Protein AF-A0A816E6W6-F1 (afdb_monomer)

Structure (mmCIF, N/CA/C/O backbone):
data_AF-A0A816E6W6-F1
#
_entry.id   AF-A0A816E6W6-F1
#
loop_
_atom_site.group_PDB
_atom_site.id
_atom_site.type_symbol
_atom_site.label_atom_id
_atom_site.label_alt_id
_atom_site.label_comp_id
_atom_site.label_asym_id
_atom_site.label_entity_id
_atom_site.label_seq_id
_atom_site.pdbx_PDB_ins_code
_atom_site.Cartn_x
_atom_site.Cartn_y
_atom_site.Cartn_z
_atom_site.occupancy
_atom_site.B_iso_or_equiv
_atom_site.auth_seq_id
_atom_site.auth_comp_id
_atom_site.auth_asym_id
_atom_site.auth_atom_id
_atom_site.pdbx_PDB_model_num
ATOM 1 N N . ARG A 1 1 ? -22.859 -12.179 -9.367 1.00 68.12 1 ARG A N 1
ATOM 2 C CA . ARG A 1 1 ? -22.251 -11.087 -8.573 1.00 68.12 1 ARG A CA 1
ATOM 3 C C . ARG A 1 1 ? -20.761 -11.083 -8.833 1.00 68.12 1 ARG A C 1
ATOM 5 O O . ARG A 1 1 ? -20.141 -12.142 -8.750 1.00 68.12 1 ARG A O 1
ATOM 12 N N . THR A 1 2 ? -20.225 -9.933 -9.204 1.00 93.38 2 THR A N 1
ATOM 13 C CA . THR A 1 2 ? -18.796 -9.724 -9.432 1.00 93.38 2 THR A CA 1
ATOM 14 C C . THR A 1 2 ? -18.042 -9.701 -8.100 1.00 93.38 2 THR A C 1
ATOM 16 O O . THR A 1 2 ? -18.646 -9.662 -7.025 1.00 93.38 2 THR A O 1
ATOM 19 N N . LEU A 1 3 ? -16.709 -9.738 -8.153 1.00 87.50 3 LEU A N 1
ATOM 20 C CA . LEU A 1 3 ? -15.887 -9.500 -6.966 1.00 87.50 3 LEU A CA 1
ATOM 21 C C . LEU A 1 3 ? -16.123 -8.088 -6.402 1.00 87.50 3 LEU A C 1
ATOM 23 O O . LEU A 1 3 ? -16.160 -7.925 -5.187 1.00 87.50 3 LEU A O 1
ATOM 27 N N . ALA A 1 4 ? -16.350 -7.102 -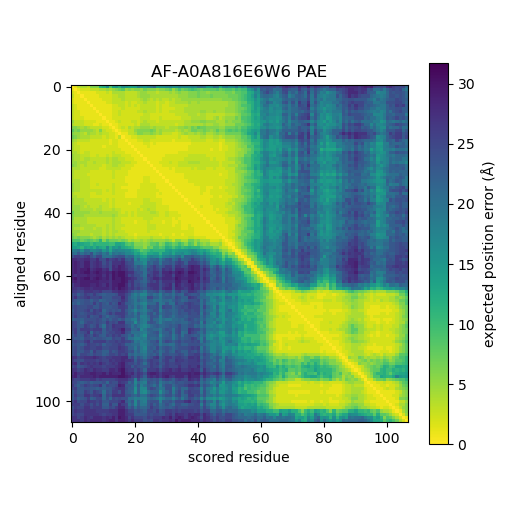7.274 1.00 86.69 4 ALA A N 1
ATOM 28 C CA . ALA A 1 4 ? -16.651 -5.731 -6.876 1.00 86.69 4 ALA A CA 1
ATOM 29 C C . ALA A 1 4 ? -17.963 -5.644 -6.079 1.00 86.69 4 ALA A C 1
ATOM 31 O O . ALA A 1 4 ? -17.967 -5.064 -4.998 1.00 86.69 4 ALA A O 1
ATOM 32 N N . ASP A 1 5 ? -19.036 -6.306 -6.533 1.00 91.62 5 ASP A N 1
ATOM 33 C CA . ASP A 1 5 ? -20.323 -6.322 -5.814 1.00 91.62 5 ASP A CA 1
ATOM 34 C C . ASP A 1 5 ? -20.160 -6.879 -4.392 1.00 91.62 5 ASP A C 1
ATOM 36 O O . ASP A 1 5 ? -20.729 -6.355 -3.438 1.00 91.62 5 ASP A O 1
ATOM 40 N N . LYS A 1 6 ? -19.349 -7.936 -4.246 1.00 93.81 6 LYS A N 1
ATOM 41 C CA . LYS A 1 6 ? -19.081 -8.572 -2.949 1.00 93.81 6 LYS A CA 1
ATOM 42 C C . LYS A 1 6 ? -18.278 -7.669 -2.016 1.00 93.81 6 LYS A C 1
ATOM 44 O O . LYS A 1 6 ? -18.496 -7.711 -0.812 1.00 93.81 6 LYS A O 1
ATOM 49 N N . LEU A 1 7 ? -17.335 -6.892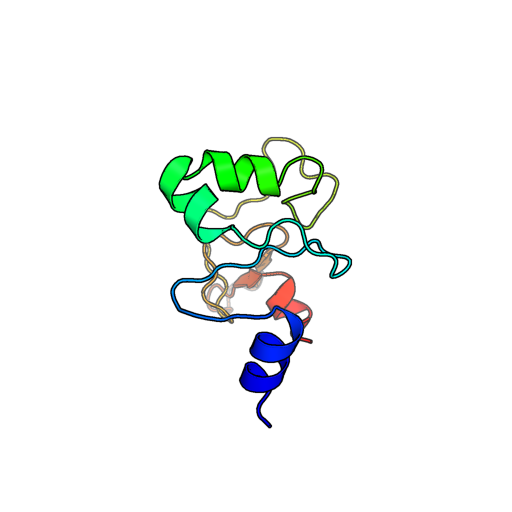 -2.548 1.00 91.38 7 LEU A N 1
ATOM 50 C CA . LEU A 1 7 ? -16.545 -5.953 -1.750 1.00 91.38 7 LEU A CA 1
ATOM 51 C C . LEU A 1 7 ? -17.387 -4.749 -1.321 1.00 91.38 7 LEU A C 1
ATOM 53 O O . LEU A 1 7 ? -17.299 -4.354 -0.163 1.00 91.38 7 LEU A O 1
ATOM 57 N N . ASN A 1 8 ? -18.246 -4.231 -2.202 1.00 92.50 8 ASN A N 1
ATOM 58 C CA . ASN A 1 8 ? -19.171 -3.149 -1.860 1.00 92.50 8 ASN A CA 1
ATOM 59 C C . ASN A 1 8 ? -20.119 -3.556 -0.727 1.00 92.50 8 ASN A C 1
ATOM 61 O O . ASN A 1 8 ? -20.285 -2.799 0.219 1.00 92.50 8 ASN A O 1
ATOM 65 N N . GLU A 1 9 ? -20.689 -4.763 -0.799 1.00 93.00 9 GLU A N 1
ATOM 66 C CA . GLU A 1 9 ? -21.554 -5.313 0.254 1.00 93.00 9 GLU A CA 1
ATOM 67 C C . GLU A 1 9 ? -20.775 -5.560 1.556 1.00 93.00 9 GLU A C 1
ATOM 69 O O . GLU A 1 9 ? -21.240 -5.208 2.634 1.00 93.00 9 GLU A O 1
ATOM 74 N N . LYS A 1 10 ? -19.563 -6.128 1.466 1.00 92.88 10 LYS A N 1
ATOM 75 C CA . LYS A 1 10 ? -18.739 -6.451 2.641 1.00 92.88 10 LYS A CA 1
ATOM 76 C C . LYS A 1 10 ? -18.305 -5.217 3.436 1.00 92.88 10 LYS A C 1
ATOM 78 O O . LYS A 1 10 ? -18.186 -5.316 4.653 1.00 92.88 10 LYS A O 1
ATOM 83 N N . TYR A 1 11 ? -18.012 -4.116 2.752 1.00 93.06 11 TYR A N 1
ATOM 84 C CA . TYR A 1 11 ? -17.504 -2.884 3.362 1.00 93.06 11 TYR A CA 1
ATOM 85 C C . TYR A 1 11 ? -18.537 -1.746 3.363 1.00 93.06 11 TYR A C 1
ATOM 87 O O . TYR A 1 11 ? -18.150 -0.597 3.530 1.00 93.06 11 TYR A O 1
ATOM 95 N N . ASP A 1 12 ? -19.819 -2.063 3.134 1.00 91.44 12 ASP A N 1
ATOM 96 C CA . ASP A 1 12 ? -20.950 -1.117 3.108 1.00 91.44 12 ASP A CA 1
ATOM 97 C C . ASP A 1 12 ? -20.650 0.190 2.343 1.00 91.44 12 ASP A C 1
ATOM 99 O O . ASP A 1 12 ? -20.864 1.307 2.815 1.00 91.44 12 ASP A O 1
ATOM 103 N N . ILE A 1 13 ? -20.094 0.059 1.134 1.00 92.25 13 ILE A N 1
ATOM 104 C CA . ILE A 1 13 ? -19.697 1.215 0.322 1.00 92.25 13 ILE A CA 1
ATOM 105 C C . ILE A 1 13 ? -20.946 1.866 -0.278 1.00 92.25 13 ILE A C 1
ATOM 107 O O . ILE A 1 13 ? -21.487 1.395 -1.280 1.00 92.25 13 ILE A O 1
ATOM 111 N N . GLN A 1 14 ? -21.388 2.975 0.319 1.00 86.44 14 GLN A N 1
ATOM 112 C CA . GLN A 1 14 ? -22.620 3.671 -0.082 1.00 86.44 14 GLN A CA 1
ATOM 113 C C . GLN A 1 14 ? -22.423 4.756 -1.152 1.00 86.44 14 GLN A C 1
ATOM 115 O O . GLN A 1 14 ? -23.396 5.263 -1.711 1.00 86.44 14 GLN A O 1
ATOM 120 N N . GLY A 1 15 ? -21.181 5.129 -1.464 1.00 87.69 15 GLY A N 1
ATOM 121 C CA . GLY A 1 15 ? -20.886 6.176 -2.439 1.00 87.69 15 GLY A CA 1
ATOM 122 C C . GLY A 1 15 ? -19.414 6.230 -2.823 1.00 87.69 15 GLY A C 1
ATOM 123 O O . GLY A 1 15 ? -18.594 5.502 -2.280 1.00 87.69 15 GLY A O 1
ATOM 124 N N . ILE A 1 16 ? -19.078 7.092 -3.782 1.00 89.75 16 ILE A N 1
ATOM 125 C CA . ILE A 1 16 ? -17.693 7.374 -4.173 1.00 89.75 16 ILE A CA 1
ATOM 126 C C . ILE A 1 16 ? -17.393 8.870 -3.995 1.00 89.75 16 ILE A C 1
ATOM 128 O O . ILE A 1 16 ? -18.281 9.694 -4.224 1.00 89.75 16 ILE A O 1
ATOM 132 N N . PRO A 1 17 ? -16.152 9.251 -3.645 1.00 92.75 17 PRO A N 1
ATOM 133 C CA . PRO A 1 17 ? -15.003 8.382 -3.372 1.00 92.75 17 PRO A CA 1
ATOM 134 C C . PRO A 1 17 ? -15.080 7.699 -1.994 1.00 92.75 17 PRO A C 1
ATOM 136 O O . PRO A 1 17 ? -15.525 8.309 -1.030 1.00 92.75 17 PRO A O 1
ATOM 139 N N . SER A 1 18 ? -14.573 6.466 -1.901 1.00 93.62 18 SER A N 1
ATOM 140 C CA . SER A 1 18 ? -14.351 5.745 -0.638 1.00 93.62 18 SER A CA 1
ATOM 141 C C . SER A 1 18 ? -13.001 5.037 -0.674 1.00 93.62 18 SER A C 1
ATOM 143 O O . SER A 1 18 ? -12.581 4.550 -1.726 1.00 93.62 18 SER A O 1
ATOM 145 N N . LEU A 1 19 ? -12.316 4.981 0.469 1.00 95.31 19 LEU A N 1
ATOM 146 C CA . LEU A 1 19 ? -11.032 4.300 0.616 1.00 95.31 19 LEU A CA 1
ATOM 147 C C . LEU A 1 19 ? -10.992 3.570 1.961 1.00 95.31 19 LEU A C 1
ATOM 149 O O . LEU A 1 19 ? -10.823 4.192 3.006 1.00 95.31 19 LEU A O 1
ATOM 153 N N . ILE A 1 20 ? -11.101 2.243 1.911 1.00 95.94 20 ILE A N 1
ATOM 154 C CA . ILE A 1 20 ? -10.975 1.371 3.081 1.00 95.94 20 ILE A CA 1
ATOM 155 C C . ILE A 1 20 ? -9.521 0.926 3.209 1.00 95.94 20 ILE A C 1
ATOM 157 O O . ILE A 1 20 ? -8.930 0.425 2.250 1.00 95.94 20 ILE A O 1
ATOM 161 N N . ILE A 1 21 ? -8.944 1.076 4.398 1.00 94.56 21 ILE A N 1
ATOM 162 C CA . ILE A 1 21 ? -7.590 0.616 4.701 1.00 94.56 21 ILE A CA 1
ATOM 163 C C . ILE A 1 21 ? -7.688 -0.666 5.518 1.00 94.56 21 ILE A C 1
ATOM 165 O O . ILE A 1 21 ? -8.307 -0.691 6.583 1.00 94.56 21 ILE A O 1
ATOM 169 N N . LEU A 1 22 ? -7.054 -1.730 5.031 1.00 93.06 22 LEU A N 1
ATOM 170 C CA . LEU A 1 22 ? -6.999 -3.033 5.691 1.00 93.06 22 LEU A CA 1
ATOM 171 C C . LEU A 1 22 ? -5.616 -3.273 6.293 1.00 93.06 22 LEU A C 1
ATOM 173 O O . LEU A 1 22 ? -4.603 -2.811 5.769 1.00 93.06 22 LEU A O 1
ATOM 177 N N . LYS A 1 23 ? -5.571 -4.042 7.378 1.00 87.69 23 LYS A N 1
ATOM 178 C CA . LYS A 1 23 ? -4.339 -4.629 7.910 1.00 87.69 23 LYS A CA 1
ATOM 179 C C . LYS A 1 23 ? -4.011 -5.942 7.174 1.00 87.69 23 LYS A C 1
ATOM 181 O O . LYS A 1 23 ? -4.899 -6.527 6.553 1.00 87.69 23 LYS A O 1
ATOM 186 N N . PRO A 1 24 ? -2.770 -6.459 7.282 1.00 82.94 24 PRO A N 1
ATOM 187 C CA . PRO A 1 24 ? -2.374 -7.723 6.651 1.00 82.94 24 PRO A CA 1
ATOM 188 C C . PRO A 1 24 ? -3.203 -8.947 7.063 1.00 82.94 24 PRO A C 1
ATOM 190 O O . PRO A 1 24 ? -3.335 -9.882 6.284 1.00 82.94 24 PRO A O 1
ATOM 193 N N . ASP A 1 25 ? -3.773 -8.944 8.269 1.00 84.94 25 ASP A N 1
ATOM 194 C CA . ASP A 1 25 ? -4.665 -10.006 8.756 1.00 84.94 25 ASP A CA 1
ATOM 195 C C . ASP A 1 25 ? -6.096 -9.915 8.185 1.00 84.94 25 ASP A C 1
ATOM 197 O O . ASP A 1 25 ? -6.954 -10.728 8.521 1.00 84.94 25 ASP A O 1
ATOM 201 N N . GLY A 1 26 ? -6.368 -8.928 7.324 1.00 86.19 26 GLY A N 1
ATOM 202 C CA . GLY A 1 26 ? -7.674 -8.687 6.717 1.00 86.19 26 GLY A CA 1
ATOM 203 C C . GLY A 1 26 ? -8.647 -7.897 7.595 1.00 86.19 26 GLY A C 1
ATOM 204 O O . GLY A 1 26 ? -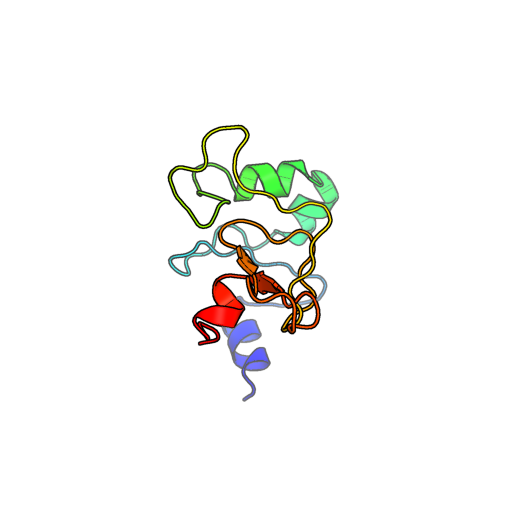9.764 -7.629 7.147 1.00 86.19 26 GLY A O 1
ATOM 205 N N . SER A 1 27 ? -8.249 -7.501 8.811 1.00 90.94 27 SER A N 1
ATOM 206 C CA . SER A 1 27 ? -9.048 -6.610 9.657 1.00 90.94 27 SER A CA 1
ATOM 207 C C . SER A 1 27 ? -9.021 -5.170 9.140 1.00 90.94 27 SER A C 1
ATOM 209 O O . SER A 1 27 ? -8.063 -4.727 8.502 1.00 90.94 27 SER A O 1
ATOM 211 N N . ILE A 1 28 ? -10.086 -4.420 9.414 1.00 93.62 28 ILE A N 1
ATOM 212 C CA . ILE A 1 28 ? -10.210 -3.025 8.989 1.00 93.62 28 ILE A CA 1
ATOM 213 C C . ILE A 1 28 ? -9.356 -2.138 9.904 1.00 93.62 28 ILE A C 1
ATOM 215 O O . ILE A 1 28 ? -9.427 -2.224 11.131 1.00 93.62 28 ILE A O 1
ATOM 219 N N . LEU A 1 29 ? -8.520 -1.294 9.300 1.00 93.75 29 LEU A N 1
ATOM 220 C CA . LEU A 1 29 ? -7.768 -0.249 9.991 1.00 93.75 29 LEU A CA 1
ATOM 221 C C . LEU A 1 29 ? -8.559 1.062 10.045 1.00 93.75 29 LEU A C 1
ATOM 223 O O . LEU A 1 29 ? -8.564 1.721 11.081 1.00 93.75 29 LEU A O 1
ATOM 227 N N . THR A 1 30 ? -9.191 1.443 8.934 1.00 94.50 30 THR A N 1
ATOM 228 C CA . THR A 1 30 ? -10.121 2.577 8.852 1.00 94.50 30 THR A CA 1
ATOM 229 C C . THR A 1 30 ? -11.004 2.452 7.612 1.00 94.50 30 THR A C 1
ATOM 231 O O . THR A 1 30 ? -10.546 1.969 6.575 1.00 94.50 30 THR A O 1
ATOM 234 N N . GLU A 1 31 ? -12.251 2.904 7.718 1.00 95.44 31 GLU A N 1
ATOM 235 C CA . GLU A 1 31 ? -13.189 3.030 6.593 1.00 95.44 31 GLU A CA 1
ATOM 236 C C . GLU A 1 31 ? -13.204 4.460 6.019 1.00 95.44 31 GLU A C 1
ATOM 238 O O . GLU A 1 31 ? -13.614 4.679 4.885 1.00 95.44 31 GLU A O 1
ATOM 243 N N . ASP A 1 32 ? -12.648 5.426 6.760 1.00 95.81 32 ASP A N 1
ATOM 244 C CA . ASP A 1 32 ? -12.590 6.852 6.410 1.00 95.81 32 ASP A CA 1
ATOM 245 C C . ASP A 1 32 ? -11.261 7.247 5.742 1.00 95.81 32 ASP A C 1
ATOM 247 O O . ASP A 1 32 ? -10.762 8.369 5.906 1.00 95.81 32 ASP A O 1
ATOM 251 N N . GLY A 1 33 ? -10.612 6.315 5.039 1.00 95.94 33 GLY A N 1
ATOM 252 C CA . GLY A 1 33 ? -9.265 6.522 4.509 1.00 95.94 33 GLY A CA 1
ATOM 253 C C . GLY A 1 33 ? -9.170 7.729 3.572 1.00 95.94 33 GLY A C 1
ATOM 254 O O . GLY A 1 33 ? -8.161 8.436 3.574 1.00 95.94 33 GLY A O 1
ATOM 255 N N . ASP A 1 34 ? -10.226 8.023 2.813 1.00 95.88 34 ASP A N 1
ATOM 256 C 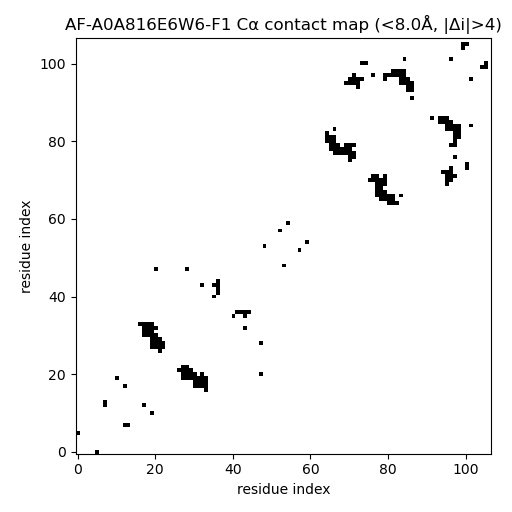CA . ASP A 1 34 ? -10.257 9.147 1.879 1.00 95.88 34 ASP A CA 1
ATOM 257 C C . ASP A 1 34 ? -10.305 10.484 2.636 1.00 95.88 34 ASP A C 1
ATOM 259 O O . ASP A 1 34 ? -9.560 11.412 2.310 1.00 95.88 34 ASP A O 1
ATOM 263 N N . GLN A 1 35 ? -11.117 10.574 3.692 1.00 96.00 35 GLN A N 1
ATOM 264 C CA . GLN A 1 35 ? -11.208 11.762 4.532 1.00 96.00 35 GLN A CA 1
ATOM 265 C C . GLN A 1 35 ? -9.905 11.999 5.289 1.00 96.00 35 GLN A C 1
ATOM 267 O O . GLN A 1 35 ? -9.446 13.139 5.392 1.00 96.00 35 GLN A O 1
ATOM 272 N N . GLU A 1 36 ? -9.299 10.939 5.825 1.00 96.75 36 GLU A N 1
ATOM 273 C CA . GLU A 1 36 ? -8.010 11.031 6.502 1.00 96.75 36 GLU A CA 1
ATOM 274 C C . GLU A 1 36 ? -6.913 11.495 5.540 1.00 96.75 36 GLU A C 1
ATOM 276 O O . GLU A 1 36 ? -6.153 12.400 5.892 1.00 96.75 36 GLU A O 1
ATOM 281 N N . LEU A 1 37 ? -6.878 10.964 4.313 1.00 96.06 37 LEU A N 1
ATOM 282 C CA . LEU A 1 37 ? -5.934 11.392 3.282 1.00 96.06 37 LEU A CA 1
ATOM 283 C C . LEU A 1 37 ? -6.157 12.856 2.883 1.00 96.06 37 LEU A C 1
ATOM 285 O O . LEU A 1 37 ? -5.199 13.622 2.815 1.00 96.06 37 LEU A O 1
ATOM 289 N N . ARG A 1 38 ? -7.410 13.281 2.679 1.00 96.12 38 ARG A N 1
ATOM 290 C CA . ARG A 1 38 ? -7.752 14.679 2.354 1.00 96.12 38 ARG A CA 1
ATOM 291 C C . ARG A 1 38 ? -7.344 15.653 3.458 1.00 96.12 38 ARG A C 1
ATOM 293 O O . ARG A 1 38 ? -6.894 16.752 3.156 1.00 96.12 38 ARG A O 1
ATOM 300 N N . LYS A 1 39 ? -7.512 15.265 4.728 1.00 97.25 39 LYS A N 1
ATOM 301 C CA . LYS A 1 39 ? -7.234 16.128 5.889 1.00 97.25 39 LYS A CA 1
ATOM 302 C C . LYS A 1 39 ? -5.756 16.147 6.282 1.00 97.25 39 LYS A C 1
ATOM 304 O O . LYS A 1 39 ? -5.273 17.176 6.737 1.00 97.25 39 LYS A O 1
ATOM 309 N N . LYS A 1 40 ? -5.059 15.012 6.175 1.00 95.69 40 LYS A N 1
ATOM 310 C CA . LYS A 1 40 ? -3.721 14.814 6.769 1.00 95.69 40 LYS A CA 1
ATOM 311 C C . LYS A 1 40 ? -2.639 14.449 5.750 1.00 95.69 40 LYS A C 1
ATOM 313 O O . LYS A 1 40 ? -1.463 14.401 6.103 1.00 95.69 40 LYS A O 1
ATOM 318 N N . GLY A 1 41 ? -3.000 14.180 4.497 1.00 94.06 41 GLY A N 1
ATOM 319 C CA . GLY A 1 41 ? -2.057 13.824 3.439 1.00 94.06 41 GLY A CA 1
ATOM 320 C C . GLY A 1 41 ? -1.152 12.657 3.838 1.00 94.06 41 GLY A C 1
ATOM 321 O O . GLY A 1 41 ? -1.617 11.616 4.303 1.00 94.06 41 GLY A O 1
ATOM 322 N N . LYS A 1 42 ? 0.164 12.851 3.696 1.00 90.12 42 LYS A N 1
ATOM 323 C CA . LYS A 1 42 ? 1.181 11.839 4.030 1.00 90.12 42 LYS A CA 1
ATOM 324 C C . LYS A 1 42 ? 1.126 11.365 5.487 1.00 90.12 42 LYS A C 1
ATOM 326 O O . LYS A 1 42 ? 1.472 10.218 5.756 1.00 90.12 42 LYS A O 1
ATOM 331 N N . ASP A 1 43 ? 0.657 12.197 6.416 1.00 90.62 43 ASP A N 1
ATOM 332 C CA . ASP A 1 43 ? 0.611 11.831 7.833 1.00 90.62 43 ASP A CA 1
ATOM 333 C C . ASP A 1 43 ? -0.465 10.768 8.105 1.00 90.62 43 ASP A C 1
ATOM 335 O O . ASP A 1 43 ? -0.324 9.973 9.036 1.00 90.62 43 ASP A O 1
ATOM 339 N N . ALA A 1 44 ? -1.508 10.689 7.265 1.00 94.56 44 ALA A N 1
ATOM 340 C CA . ALA A 1 44 ? -2.458 9.577 7.297 1.00 94.56 44 ALA A CA 1
ATOM 341 C C . ALA A 1 44 ? -1.763 8.255 6.944 1.00 94.56 44 ALA A C 1
ATOM 343 O O . ALA A 1 44 ? -1.898 7.278 7.674 1.00 94.56 44 ALA A O 1
ATOM 344 N N . ILE A 1 45 ? -0.934 8.254 5.897 1.00 90.50 45 ILE A N 1
ATOM 345 C CA . ILE A 1 45 ? -0.173 7.074 5.462 1.00 90.50 45 ILE A CA 1
ATOM 346 C C . ILE A 1 45 ? 0.804 6.632 6.558 1.00 90.50 45 ILE A C 1
ATOM 348 O O . ILE A 1 45 ? 0.848 5.453 6.910 1.00 90.50 45 ILE A O 1
ATOM 352 N N . LEU A 1 46 ? 1.532 7.578 7.161 1.00 86.06 46 LEU A N 1
ATOM 353 C CA . LEU A 1 46 ? 2.443 7.290 8.273 1.00 86.06 46 LEU A CA 1
ATOM 354 C C . LEU A 1 46 ? 1.696 6.711 9.482 1.00 86.06 46 LEU A C 1
ATOM 356 O O . LEU A 1 46 ? 2.152 5.736 10.081 1.00 86.06 46 LEU A O 1
ATOM 360 N N . LYS A 1 47 ? 0.513 7.245 9.811 1.00 90.44 47 LYS A N 1
ATOM 361 C CA . LYS A 1 47 ? -0.359 6.682 10.850 1.00 90.44 47 LYS A CA 1
ATOM 362 C C . LYS A 1 47 ? -0.774 5.251 10.508 1.00 90.44 47 LYS A C 1
ATOM 364 O O . LYS A 1 47 ? -0.676 4.389 11.377 1.00 90.44 47 LYS A O 1
ATOM 369 N N . TRP A 1 48 ? -1.225 4.990 9.281 1.00 91.44 48 TRP A N 1
ATOM 370 C CA . TRP A 1 48 ? -1.680 3.658 8.871 1.00 91.44 48 TRP A CA 1
ATOM 371 C C . TRP A 1 48 ? -0.560 2.621 8.917 1.00 91.44 48 TRP A C 1
ATOM 373 O O . TRP A 1 48 ? -0.778 1.476 9.297 1.00 91.44 48 TRP A O 1
ATOM 383 N N . SER A 1 49 ? 0.658 3.060 8.608 1.00 84.81 49 SER A N 1
ATOM 384 C CA . SER A 1 49 ? 1.865 2.243 8.679 1.00 84.81 49 SER A CA 1
ATOM 385 C C . SER A 1 49 ? 2.413 2.027 10.090 1.00 84.81 49 SER A C 1
ATOM 387 O O . SER A 1 49 ? 3.316 1.215 10.285 1.00 84.81 49 SER A O 1
ATOM 389 N N . LYS A 1 50 ? 1.920 2.757 11.098 1.00 80.81 50 LYS A N 1
ATOM 390 C CA . LYS A 1 50 ? 2.531 2.773 12.430 1.00 80.81 50 LYS A CA 1
ATOM 391 C C . LYS A 1 50 ? 2.421 1.403 13.096 1.00 80.81 50 LYS A C 1
ATOM 393 O O . LYS A 1 50 ? 1.331 0.878 13.296 1.00 80.81 50 LYS A O 1
ATOM 398 N N . GLY A 1 51 ? 3.564 0.837 13.480 1.00 65.56 51 GLY A N 1
ATOM 399 C CA . GLY A 1 51 ? 3.628 -0.501 14.078 1.00 65.56 51 GLY A CA 1
ATOM 400 C C . GLY A 1 51 ? 3.437 -1.640 13.071 1.00 65.56 51 GLY A C 1
ATOM 401 O O . GLY A 1 51 ? 3.561 -2.804 13.444 1.00 65.56 51 GLY A O 1
ATOM 402 N N . GLN A 1 52 ? 3.196 -1.321 11.798 1.00 64.44 52 GLN A N 1
ATOM 403 C CA . GLN A 1 52 ? 3.310 -2.263 10.699 1.00 64.44 52 GLN A CA 1
ATOM 404 C C . GLN A 1 52 ? 4.705 -2.126 10.100 1.00 64.44 52 GLN A C 1
ATOM 406 O O . GLN A 1 52 ? 5.224 -1.027 9.908 1.00 64.44 52 GLN A O 1
ATOM 411 N N . SER A 1 53 ? 5.342 -3.257 9.812 1.00 51.94 53 SER A N 1
ATOM 412 C CA . SER A 1 53 ? 6.511 -3.225 8.946 1.00 51.94 53 SER A CA 1
ATOM 413 C C . SER A 1 53 ? 5.995 -2.875 7.553 1.00 51.94 53 SER A C 1
ATOM 415 O O . SER A 1 53 ? 5.509 -3.737 6.833 1.00 51.94 53 SER A O 1
ATOM 417 N N . ILE A 1 54 ? 6.047 -1.593 7.191 1.00 49.62 54 ILE A N 1
ATOM 418 C CA . ILE A 1 54 ? 5.795 -1.129 5.815 1.00 49.62 54 ILE A CA 1
ATOM 419 C C . ILE A 1 54 ? 6.906 -1.539 4.840 1.00 49.62 54 ILE A C 1
ATOM 421 O O . ILE A 1 54 ? 6.879 -1.184 3.666 1.00 49.62 54 ILE A O 1
ATOM 425 N N . TYR A 1 55 ? 7.850 -2.347 5.316 1.00 43.94 55 TYR A N 1
ATOM 426 C CA . TYR A 1 55 ? 8.855 -3.023 4.528 1.00 43.94 55 TYR A CA 1
ATOM 427 C C . TYR A 1 55 ? 8.522 -4.515 4.507 1.00 43.94 55 TYR A C 1
ATOM 429 O O . TYR A 1 55 ? 8.390 -5.150 5.553 1.00 43.94 55 TYR A O 1
ATOM 437 N N . TRP A 1 56 ? 8.436 -5.110 3.319 1.00 40.00 56 TRP A N 1
ATOM 438 C CA . TRP A 1 56 ? 8.509 -6.564 3.175 1.00 40.00 56 TRP A CA 1
ATOM 439 C C . TRP A 1 56 ? 9.955 -7.036 3.381 1.00 40.00 56 TRP A C 1
ATOM 441 O O . TRP A 1 56 ? 10.613 -7.469 2.446 1.00 40.00 56 TRP A O 1
ATOM 451 N N . SER A 1 57 ? 10.440 -6.904 4.613 1.00 41.25 57 SER A N 1
ATOM 452 C CA . SER A 1 57 ? 11.462 -7.723 5.268 1.00 41.25 57 SER A CA 1
ATOM 453 C C . SER A 1 57 ? 11.772 -7.066 6.612 1.00 41.25 57 SER A C 1
ATOM 455 O O . SER A 1 57 ? 12.204 -5.917 6.706 1.00 41.25 57 SER A O 1
ATOM 457 N N . ARG A 1 58 ? 11.530 -7.795 7.699 1.00 38.50 58 ARG A N 1
ATOM 458 C CA . ARG A 1 58 ? 12.159 -7.453 8.972 1.00 38.50 58 ARG A CA 1
ATOM 459 C C . ARG A 1 58 ? 13.668 -7.627 8.770 1.00 38.50 58 ARG A C 1
ATOM 461 O O . ARG A 1 58 ? 14.078 -8.677 8.293 1.00 38.50 58 ARG A O 1
ATOM 468 N N . GLU A 1 59 ? 14.421 -6.583 9.121 1.00 43.50 59 GLU A N 1
ATOM 469 C CA . GLU A 1 59 ? 15.883 -6.411 8.993 1.00 43.50 59 GLU A CA 1
ATOM 470 C C . GLU A 1 59 ? 16.436 -5.783 7.698 1.00 43.50 59 GLU A C 1
ATOM 472 O O . GLU A 1 59 ? 17.531 -6.120 7.261 1.00 43.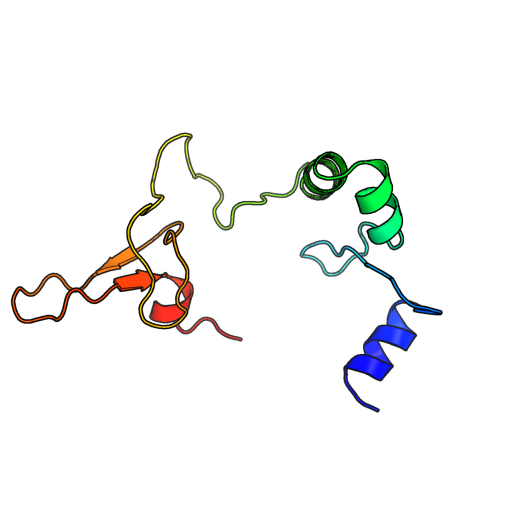50 59 GLU A O 1
ATOM 477 N N . ALA A 1 60 ? 15.778 -4.772 7.127 1.00 43.31 60 ALA A N 1
ATOM 478 C CA . ALA A 1 60 ? 16.536 -3.760 6.384 1.00 43.31 60 ALA A CA 1
ATOM 479 C C . ALA A 1 60 ? 17.158 -2.781 7.393 1.00 43.31 60 ALA A C 1
ATOM 481 O O . ALA A 1 60 ? 16.459 -1.943 7.969 1.00 43.31 60 ALA A O 1
ATOM 482 N N . LYS A 1 61 ? 18.462 -2.919 7.659 1.00 46.50 61 LYS A N 1
ATOM 483 C CA . LYS A 1 61 ? 19.219 -1.867 8.344 1.00 46.50 61 LYS A CA 1
ATOM 484 C C . LYS A 1 61 ? 19.259 -0.623 7.457 1.00 46.50 61 LYS A C 1
ATOM 486 O O . LYS A 1 61 ? 19.222 -0.700 6.230 1.00 46.50 61 LYS A O 1
ATOM 491 N N . GLU A 1 62 ? 19.305 0.527 8.110 1.00 37.38 62 GLU A N 1
ATOM 492 C CA . GLU A 1 62 ? 19.314 1.847 7.492 1.00 37.38 62 GLU A CA 1
ATOM 493 C C . GLU A 1 62 ? 20.529 1.981 6.547 1.00 37.38 62 GLU A C 1
ATOM 495 O O . GLU A 1 62 ? 21.662 2.113 7.003 1.00 37.38 62 GLU A O 1
ATOM 500 N N . GLY A 1 63 ? 20.286 1.863 5.227 1.00 49.44 63 GLY A N 1
ATOM 501 C CA . GLY A 1 63 ? 21.289 2.032 4.161 1.00 49.44 63 GLY A CA 1
ATOM 502 C C . GLY A 1 63 ? 21.404 0.943 3.073 1.00 49.44 63 GLY A C 1
ATOM 503 O O . GLY A 1 63 ? 22.188 1.138 2.147 1.00 49.44 63 GLY A O 1
ATOM 504 N N . GLU A 1 64 ? 20.670 -0.178 3.114 1.00 56.16 64 GLU A N 1
ATOM 505 C CA . GLU A 1 64 ? 21.090 -1.393 2.378 1.00 56.16 6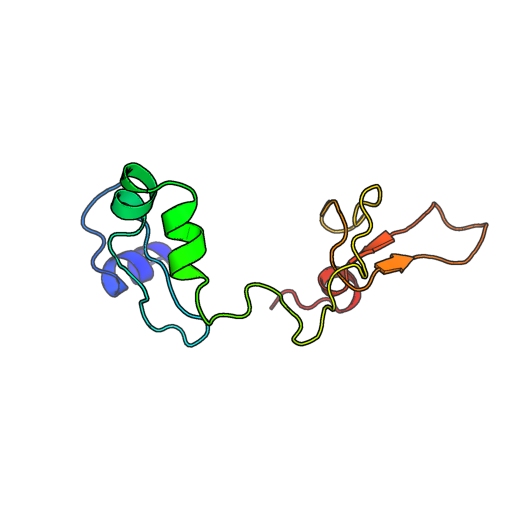4 GLU A CA 1
ATOM 506 C C . GLU A 1 64 ? 19.994 -2.024 1.472 1.00 56.16 64 GLU A C 1
ATOM 508 O O . GLU A 1 64 ? 18.930 -2.426 1.935 1.00 56.16 64 GLU A O 1
ATOM 513 N N . HIS A 1 65 ? 20.300 -2.117 0.161 1.00 64.12 65 HIS A N 1
ATOM 514 C CA . HIS A 1 65 ? 19.567 -2.741 -0.973 1.00 64.12 65 HIS A CA 1
ATOM 515 C C . HIS A 1 65 ? 18.376 -2.006 -1.636 1.00 64.12 65 HIS A C 1
ATOM 517 O O . HIS A 1 65 ? 17.315 -2.588 -1.877 1.00 64.12 65 HIS A O 1
ATOM 523 N N . THR A 1 66 ? 18.607 -0.771 -2.096 1.00 69.25 66 THR A N 1
ATOM 524 C CA . THR A 1 66 ? 17.793 -0.135 -3.155 1.00 69.25 66 THR A CA 1
ATOM 525 C C . THR A 1 66 ? 18.620 0.028 -4.432 1.00 69.25 66 THR A C 1
ATOM 527 O O . THR A 1 66 ? 19.647 0.708 -4.434 1.00 69.25 66 THR A O 1
ATOM 530 N N . TRP A 1 67 ? 18.173 -0.553 -5.547 1.00 80.06 67 TRP A N 1
ATOM 531 C CA . TRP A 1 67 ? 18.846 -0.439 -6.845 1.00 80.06 67 TRP A CA 1
ATOM 532 C C . TRP A 1 67 ? 18.273 0.740 -7.641 1.00 80.06 67 TRP A C 1
ATOM 534 O O . TRP A 1 67 ? 17.515 0.558 -8.592 1.00 80.06 67 TRP A O 1
ATOM 544 N N . ASN A 1 68 ? 18.635 1.962 -7.230 1.00 78.31 68 ASN A N 1
ATOM 545 C CA . ASN A 1 68 ? 18.038 3.235 -7.680 1.00 78.31 68 ASN A CA 1
ATOM 546 C C . ASN A 1 68 ? 17.872 3.386 -9.203 1.00 78.31 68 ASN A C 1
ATOM 548 O O . ASN A 1 68 ? 16.895 3.959 -9.683 1.00 78.31 68 ASN A O 1
ATOM 552 N N . TYR A 1 69 ? 18.820 2.853 -9.970 1.00 83.69 69 TYR A N 1
ATOM 553 C CA . TYR A 1 69 ? 18.865 3.018 -11.423 1.00 83.69 69 TYR A CA 1
ATOM 554 C C . TYR A 1 69 ? 18.485 1.759 -12.198 1.00 83.69 69 TYR A C 1
ATOM 556 O O . TYR A 1 69 ? 18.557 1.764 -13.423 1.00 83.69 69 TYR A O 1
ATOM 564 N N . ILE A 1 70 ? 18.045 0.709 -11.506 1.00 85.62 70 ILE A N 1
ATOM 565 C CA . ILE A 1 70 ? 17.726 -0.580 -12.109 1.00 85.62 70 ILE A CA 1
ATOM 566 C C . ILE A 1 70 ? 16.217 -0.817 -12.066 1.00 85.62 70 ILE A C 1
ATOM 568 O O . ILE A 1 70 ? 15.596 -0.719 -11.006 1.00 85.62 70 ILE A O 1
ATOM 572 N N . SER A 1 71 ? 15.648 -1.142 -13.224 1.00 91.44 71 SER A N 1
ATOM 573 C CA . SER A 1 71 ? 14.274 -1.615 -13.387 1.00 91.44 71 SER A CA 1
ATOM 574 C C . SER A 1 71 ? 14.222 -3.142 -13.419 1.00 91.44 71 SER A C 1
ATOM 576 O O . SER A 1 71 ? 15.175 -3.788 -13.843 1.00 91.44 71 SER A O 1
ATOM 578 N N . CYS A 1 72 ? 13.113 -3.723 -12.968 1.00 92.00 72 CYS A N 1
ATOM 579 C CA . CYS A 1 72 ? 12.790 -5.125 -13.223 1.00 92.00 72 CYS A CA 1
ATOM 580 C C . CYS A 1 72 ? 12.239 -5.274 -14.648 1.00 92.00 72 CYS A C 1
ATOM 582 O O . CYS A 1 72 ? 11.227 -4.657 -14.951 1.00 92.00 72 CYS A O 1
ATOM 584 N N . ASP A 1 73 ? 12.819 -6.138 -15.479 1.00 92.06 73 ASP A N 1
ATOM 585 C CA . ASP A 1 73 ? 12.396 -6.320 -16.880 1.00 92.06 73 ASP A CA 1
ATOM 586 C C . ASP A 1 73 ? 11.046 -7.041 -17.035 1.00 92.06 73 ASP A C 1
ATOM 588 O O . ASP A 1 73 ? 10.487 -7.095 -18.125 1.00 92.06 73 ASP A O 1
ATOM 592 N N . ASN A 1 74 ? 10.520 -7.622 -15.951 1.00 91.25 74 ASN A N 1
ATOM 593 C CA . ASN A 1 74 ? 9.270 -8.387 -15.982 1.00 91.25 74 ASN A CA 1
ATOM 594 C C . ASN A 1 74 ? 8.053 -7.592 -15.494 1.00 91.25 74 ASN A C 1
ATOM 596 O O . ASN A 1 74 ? 6.927 -7.967 -15.808 1.00 91.25 74 ASN A O 1
ATOM 600 N N . CYS A 1 75 ? 8.252 -6.562 -14.667 1.00 91.88 75 CYS A N 1
ATOM 601 C CA . CYS A 1 75 ? 7.150 -5.784 -14.085 1.00 91.88 75 CYS A CA 1
ATOM 602 C C . CYS A 1 75 ? 7.400 -4.274 -14.058 1.00 91.88 75 CYS A C 1
ATOM 604 O O . CYS A 1 75 ? 6.649 -3.549 -13.410 1.00 91.88 75 CYS A O 1
ATOM 606 N N . ASP A 1 76 ? 8.488 -3.819 -14.680 1.00 91.44 76 ASP A N 1
ATOM 607 C CA . ASP A 1 76 ? 8.905 -2.418 -14.780 1.00 91.44 76 ASP A CA 1
ATOM 608 C C . ASP A 1 76 ? 9.093 -1.688 -13.438 1.00 91.44 76 ASP A C 1
ATOM 610 O O . ASP A 1 76 ? 9.262 -0.469 -13.390 1.00 91.44 76 ASP A O 1
ATOM 614 N N . MET A 1 77 ? 9.136 -2.426 -12.321 1.00 85.81 77 MET A N 1
ATOM 615 C CA . MET A 1 77 ? 9.410 -1.861 -11.001 1.00 85.81 77 MET A CA 1
ATOM 616 C C . MET A 1 77 ? 10.778 -1.176 -10.996 1.00 85.81 77 MET A C 1
ATOM 618 O O . MET A 1 77 ? 11.802 -1.828 -11.213 1.00 85.81 77 MET A O 1
ATOM 622 N N . LYS A 1 78 ? 10.791 0.121 -10.675 1.00 84.94 78 LYS A N 1
ATOM 623 C CA . LYS A 1 78 ? 11.995 0.930 -10.485 1.00 84.94 78 LYS A CA 1
ATOM 624 C C . LYS A 1 78 ? 11.802 1.901 -9.306 1.00 84.94 78 LYS A C 1
ATOM 626 O O . LYS A 1 78 ? 10.811 2.630 -9.303 1.00 84.94 78 LYS A O 1
ATOM 631 N N . PRO A 1 79 ? 12.742 1.965 -8.346 1.00 84.69 79 PRO A N 1
ATOM 632 C CA . PRO A 1 79 ? 13.921 1.103 -8.237 1.00 84.69 79 PRO A CA 1
ATOM 633 C C . PRO A 1 79 ? 13.551 -0.330 -7.840 1.00 84.69 79 PRO A C 1
ATOM 635 O O . PRO A 1 79 ? 12.519 -0.544 -7.208 1.00 84.69 79 PRO A O 1
ATOM 638 N N . ILE A 1 80 ? 14.389 -1.320 -8.171 1.00 85.75 80 ILE A N 1
ATOM 639 C CA . ILE A 1 80 ? 14.253 -2.638 -7.532 1.00 85.75 80 ILE A CA 1
ATOM 640 C C . ILE A 1 80 ? 14.558 -2.463 -6.042 1.00 85.75 80 ILE A C 1
ATOM 642 O O . ILE A 1 80 ? 15.660 -2.052 -5.666 1.00 85.75 80 ILE A O 1
ATOM 646 N N . ILE A 1 81 ? 13.573 -2.783 -5.208 1.00 79.56 81 ILE A N 1
ATOM 647 C CA . ILE A 1 81 ? 13.678 -2.758 -3.748 1.00 79.56 81 ILE A CA 1
ATOM 648 C C . ILE A 1 81 ? 13.911 -4.196 -3.269 1.00 79.56 81 ILE A C 1
ATOM 650 O O . ILE A 1 81 ? 13.140 -5.094 -3.613 1.00 79.56 81 ILE A O 1
ATOM 654 N N . GLY A 1 82 ? 14.977 -4.420 -2.494 1.00 77.69 82 GLY A N 1
ATOM 655 C CA . GLY A 1 82 ? 15.358 -5.743 -1.992 1.00 77.69 82 GLY A CA 1
ATOM 656 C C . GLY A 1 82 ? 16.251 -6.539 -2.954 1.00 77.69 82 GLY A C 1
ATOM 657 O O . GLY A 1 82 ? 17.156 -5.992 -3.594 1.00 77.69 82 GLY A O 1
ATOM 658 N N . VAL A 1 83 ? 16.039 -7.859 -3.035 1.00 81.56 83 VAL A N 1
ATOM 659 C CA . VAL A 1 83 ? 16.901 -8.755 -3.826 1.00 81.56 83 VAL A CA 1
ATOM 660 C C . VAL A 1 83 ? 16.734 -8.496 -5.327 1.00 81.56 83 VAL A C 1
ATOM 662 O O . VAL A 1 83 ? 15.633 -8.590 -5.879 1.00 81.56 83 VAL A O 1
ATOM 665 N N . ARG A 1 84 ? 17.860 -8.228 -5.999 1.00 87.69 84 ARG A N 1
ATOM 666 C CA . ARG A 1 84 ? 17.968 -8.163 -7.461 1.00 87.69 84 ARG A CA 1
ATOM 667 C C . ARG A 1 84 ? 18.574 -9.451 -8.003 1.00 87.69 84 ARG A C 1
ATOM 669 O O . ARG A 1 84 ? 19.702 -9.802 -7.670 1.00 87.69 84 ARG A O 1
ATOM 676 N N . TYR A 1 85 ? 17.873 -10.078 -8.936 1.00 87.00 85 TYR A N 1
ATOM 677 C CA . TYR A 1 85 ? 18.369 -11.190 -9.736 1.00 87.00 85 TYR A CA 1
ATOM 678 C C . TYR A 1 85 ? 18.857 -10.646 -11.074 1.00 87.00 85 TYR A C 1
ATOM 680 O O . TYR A 1 85 ? 18.068 -10.433 -11.994 1.00 87.00 85 TYR A O 1
ATOM 688 N N . GLY A 1 86 ? 20.158 -10.372 -11.142 1.00 83.81 86 GLY A N 1
ATOM 689 C CA . GLY A 1 86 ? 20.834 -9.960 -12.367 1.00 83.81 86 GLY A CA 1
ATOM 690 C C . GLY A 1 86 ? 21.431 -11.152 -13.110 1.00 83.81 86 GLY A C 1
ATOM 691 O O . GLY A 1 86 ? 21.855 -12.134 -12.498 1.00 83.81 86 GLY A O 1
ATOM 692 N N . CYS A 1 87 ? 21.502 -11.060 -14.431 1.00 79.38 87 CYS A N 1
ATOM 693 C CA . CYS A 1 87 ? 22.273 -11.996 -15.239 1.00 79.38 87 CYS A CA 1
ATOM 694 C C . CYS A 1 87 ? 23.768 -11.63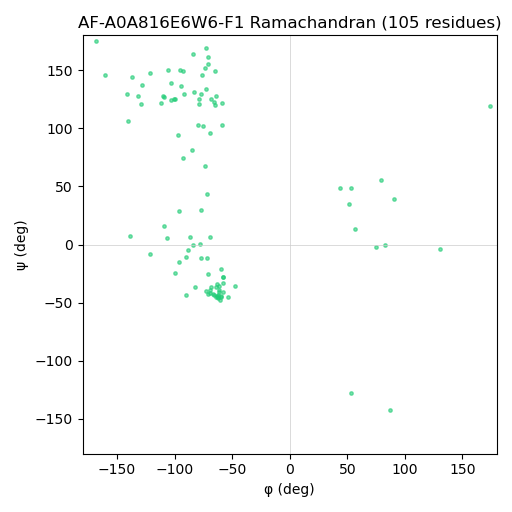4 -15.176 1.00 79.38 87 CYS A C 1
ATOM 696 O O . CYS A 1 87 ? 24.140 -10.522 -15.535 1.00 79.38 87 CYS A O 1
ATOM 698 N N . MET A 1 88 ? 24.625 -12.551 -14.710 1.00 67.56 88 MET A N 1
ATOM 699 C CA . MET A 1 88 ? 26.074 -12.302 -14.555 1.00 67.56 88 MET A CA 1
ATOM 700 C C . MET A 1 88 ? 26.899 -12.618 -15.815 1.00 67.56 88 MET A C 1
ATOM 702 O O . MET A 1 88 ? 28.106 -12.395 -15.835 1.00 67.56 88 MET A O 1
ATOM 706 N N . ASN A 1 89 ? 26.273 -13.158 -16.864 1.00 76.94 89 ASN A N 1
ATOM 707 C CA . ASN A 1 89 ? 26.951 -13.492 -18.114 1.00 76.94 89 ASN A CA 1
ATOM 708 C C . ASN A 1 89 ? 27.071 -12.246 -19.008 1.00 76.94 89 ASN A C 1
ATOM 710 O O . ASN A 1 89 ? 26.072 -11.574 -19.259 1.00 76.94 89 ASN A O 1
ATOM 714 N N . ALA A 1 90 ? 28.271 -11.987 -19.535 1.00 69.31 90 ALA A N 1
ATOM 715 C CA . ALA A 1 90 ? 28.547 -10.897 -20.474 1.00 69.31 90 ALA A CA 1
ATOM 716 C C . ALA A 1 90 ? 27.730 -10.981 -21.781 1.00 69.31 90 ALA A C 1
ATOM 718 O O . ALA A 1 90 ? 27.531 -9.970 -22.443 1.00 69.31 90 ALA A O 1
ATOM 719 N N . HIS A 1 91 ? 27.224 -12.166 -22.139 1.00 77.25 91 HIS A N 1
ATOM 720 C CA . HIS A 1 91 ? 26.365 -12.386 -23.311 1.00 77.25 91 HIS A CA 1
ATOM 721 C C . HIS A 1 91 ? 24.868 -12.151 -23.047 1.00 77.25 91 HIS A C 1
ATOM 723 O O . HIS A 1 91 ? 24.031 -12.452 -23.893 1.00 77.25 91 HIS A O 1
ATOM 729 N N . CYS A 1 92 ? 24.510 -11.658 -21.863 1.00 72.69 92 CYS A N 1
ATOM 730 C CA . CYS A 1 92 ? 23.133 -11.426 -21.452 1.00 72.69 92 CYS A CA 1
ATOM 731 C C . CYS A 1 92 ? 22.798 -9.934 -21.542 1.00 72.69 92 CYS A C 1
ATOM 733 O O . CYS A 1 92 ? 23.606 -9.103 -21.135 1.00 72.69 92 CYS A O 1
ATOM 735 N N . ASN A 1 93 ? 21.598 -9.590 -22.018 1.00 70.69 93 ASN A N 1
ATOM 736 C CA . ASN A 1 93 ? 21.167 -8.214 -22.321 1.00 70.69 93 ASN A CA 1
ATOM 737 C C . ASN A 1 93 ? 20.904 -7.330 -21.079 1.00 70.69 93 ASN A C 1
ATOM 739 O O . ASN A 1 93 ? 19.913 -6.612 -21.041 1.00 70.69 93 ASN A O 1
ATOM 743 N N . ASN A 1 94 ? 21.763 -7.372 -20.055 1.00 78.75 94 ASN A N 1
ATOM 744 C CA . ASN A 1 94 ? 21.573 -6.649 -18.793 1.00 78.75 94 ASN A CA 1
ATOM 745 C C . ASN A 1 94 ? 20.203 -6.951 -18.157 1.00 78.75 94 ASN A C 1
ATOM 747 O O . ASN A 1 94 ? 19.464 -6.046 -17.783 1.00 78.75 94 ASN A O 1
ATOM 751 N N . TYR A 1 95 ? 19.865 -8.241 -18.059 1.00 86.12 95 TYR A N 1
ATOM 752 C CA . TYR A 1 95 ? 18.592 -8.661 -17.485 1.00 86.12 95 TYR A CA 1
ATOM 753 C C . TYR A 1 95 ? 18.568 -8.477 -15.962 1.00 86.12 95 TYR A C 1
ATOM 755 O O . TYR A 1 95 ? 19.495 -8.906 -15.263 1.00 86.12 95 TYR A O 1
ATOM 763 N N . ASN A 1 96 ? 17.485 -7.900 -15.455 1.00 89.81 96 ASN A N 1
ATOM 764 C CA . ASN A 1 96 ? 17.228 -7.558 -14.068 1.00 89.81 96 ASN A CA 1
ATOM 765 C C . ASN A 1 96 ? 15.836 -8.041 -13.642 1.00 89.81 96 ASN A C 1
ATOM 767 O O . ASN A 1 96 ? 14.822 -7.713 -14.247 1.00 89.81 96 ASN A O 1
ATOM 771 N N . SER A 1 97 ? 15.752 -8.784 -12.541 1.00 89.25 97 SER A N 1
ATOM 772 C CA . SER A 1 97 ? 14.472 -9.176 -11.941 1.00 89.25 97 SER A CA 1
ATOM 773 C C . SER A 1 97 ? 14.407 -8.846 -10.463 1.00 89.25 97 SER A C 1
ATOM 775 O O . SER A 1 97 ? 15.347 -9.125 -9.720 1.00 89.25 97 SER A O 1
ATOM 777 N N . CYS A 1 98 ? 13.269 -8.313 -10.020 1.00 90.25 98 CYS A N 1
ATOM 778 C CA . CYS A 1 98 ? 12.942 -8.273 -8.602 1.00 90.25 98 CYS A CA 1
ATOM 779 C C . CYS A 1 98 ? 12.625 -9.686 -8.089 1.00 90.25 98 CYS A C 1
ATOM 781 O O . CYS A 1 98 ? 12.290 -10.594 -8.862 1.00 90.25 98 CYS A O 1
ATOM 783 N N . GLN A 1 99 ? 12.695 -9.866 -6.772 1.00 86.56 99 GLN A N 1
ATOM 784 C CA . GLN A 1 99 ? 12.401 -11.143 -6.126 1.00 86.56 99 GLN A CA 1
ATOM 785 C C . GLN A 1 99 ? 11.029 -11.710 -6.495 1.00 86.56 99 GLN A C 1
ATOM 787 O O . GLN A 1 99 ? 10.926 -12.882 -6.849 1.00 86.56 99 GLN A O 1
ATOM 792 N N . GLN A 1 100 ? 9.989 -10.875 -6.491 1.00 86.88 100 GLN A N 1
ATOM 793 C CA . GLN A 1 100 ? 8.619 -11.309 -6.779 1.00 86.88 100 GLN A CA 1
ATOM 794 C C . GLN A 1 100 ? 8.487 -11.919 -8.181 1.00 86.88 100 GLN A C 1
ATOM 796 O O . GLN A 1 100 ? 7.903 -12.991 -8.342 1.00 86.88 100 GLN A O 1
ATOM 801 N N . CYS A 1 101 ? 9.091 -11.275 -9.184 1.00 90.06 101 CYS A N 1
ATOM 802 C CA . CYS A 1 101 ? 9.092 -11.766 -10.560 1.00 90.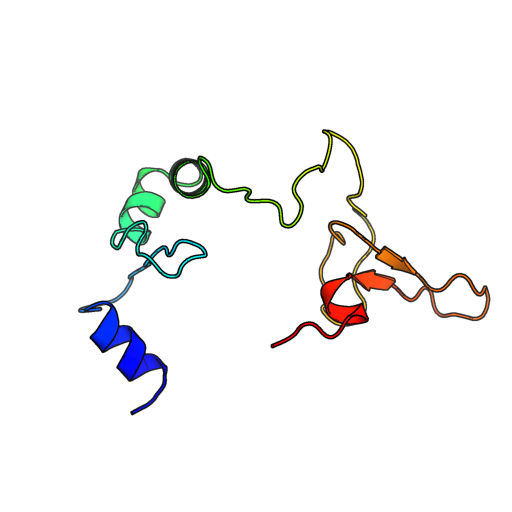06 101 CYS A CA 1
ATOM 803 C C . CYS A 1 101 ? 9.932 -13.029 -10.725 1.00 90.06 101 CYS A C 1
ATOM 805 O O . CYS A 1 101 ? 9.536 -13.937 -11.456 1.00 90.06 101 CYS A O 1
ATOM 807 N N . LYS A 1 102 ? 11.083 -13.110 -10.046 1.00 88.75 102 LYS A N 1
ATOM 808 C CA . LYS A 1 102 ? 11.958 -14.279 -10.157 1.00 88.75 102 LYS A CA 1
ATOM 809 C C . LYS A 1 102 ? 11.345 -15.521 -9.514 1.00 88.75 102 LYS A C 1
ATOM 811 O O . LYS A 1 102 ? 11.426 -16.604 -10.087 1.00 88.75 102 LYS A O 1
ATOM 816 N N . GLU A 1 103 ? 10.727 -15.354 -8.352 1.00 86.19 103 GLU A N 1
ATOM 817 C CA . GLU A 1 103 ? 10.091 -16.433 -7.594 1.00 86.19 103 GLU A CA 1
ATOM 818 C C . GLU A 1 103 ? 8.660 -16.732 -8.077 1.00 86.19 103 GLU A C 1
ATOM 820 O O . GLU A 1 103 ? 8.023 -17.639 -7.549 1.00 86.19 103 GLU A O 1
ATOM 825 N N . LYS A 1 104 ? 8.156 -15.998 -9.085 1.00 76.88 104 LYS A N 1
ATOM 826 C CA . LYS A 1 104 ? 6.788 -16.114 -9.624 1.00 76.88 104 LYS A CA 1
ATOM 827 C C . LYS A 1 104 ? 5.701 -16.053 -8.540 1.00 76.88 104 LYS A C 1
ATOM 829 O O . LYS A 1 104 ? 4.667 -16.699 -8.667 1.00 76.88 104 LYS A O 1
ATOM 834 N N . LYS A 1 105 ? 5.905 -15.265 -7.481 1.00 65.94 105 LYS A N 1
ATOM 835 C CA . LYS A 1 105 ? 4.991 -15.172 -6.323 1.00 65.94 105 LYS A CA 1
ATOM 836 C C . LYS A 1 105 ? 3.725 -14.338 -6.584 1.00 65.94 105 LYS A C 1
ATOM 838 O O . LYS A 1 105 ? 3.184 -13.734 -5.667 1.00 65.94 105 LYS A O 1
ATOM 843 N N . PHE A 1 106 ? 3.247 -14.298 -7.826 1.00 58.75 106 PHE A N 1
ATOM 844 C CA . PHE A 1 106 ? 1.947 -13.717 -8.152 1.00 58.75 106 PHE 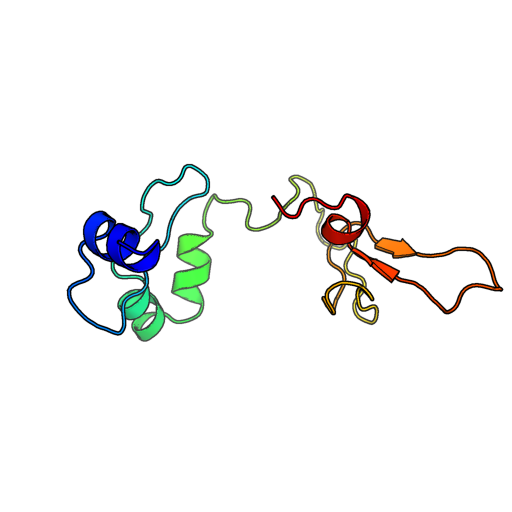A CA 1
ATOM 845 C C . PHE A 1 106 ? 0.868 -14.783 -7.930 1.00 58.75 106 PHE A C 1
ATOM 847 O O . PHE A 1 106 ? 0.464 -15.478 -8.861 1.00 58.75 106 PHE A O 1
ATOM 854 N N . THR A 1 107 ? 0.464 -14.936 -6.672 1.00 47.94 107 THR A N 1
ATOM 855 C CA . THR A 1 107 ? -0.733 -15.669 -6.233 1.00 47.94 107 THR A CA 1
ATOM 856 C C . THR A 1 107 ? -1.582 -14.751 -5.386 1.00 47.94 107 THR A C 1
ATOM 858 O O . THR A 1 107 ? -0.982 -14.129 -4.480 1.00 47.94 107 THR A O 1
#

pLDDT: mean 81.52, std 15.91, range [37.38, 97.25]

Solvent-accessible surface area (backbone atoms only — not comparable to full-atom values): 6818 Å² total; per-residue (Å²): 131,54,73,64,57,54,50,35,64,74,66,66,59,87,64,82,92,71,30,72,39,66,44,97,89,70,46,80,73,40,72,57,40,49,61,41,35,75,75,47,42,70,58,37,53,53,57,72,37,58,96,47,78,85,48,103,51,94,84,68,60,96,88,69,54,70,40,76,91,40,50,14,79,83,74,67,44,66,45,30,70,55,60,71,52,63,59,88,52,91,90,47,90,75,46,33,27,32,52,56,69,72,70,59,64,84,122

Mean predicted aligned error: 13.52 Å

Organism: NCBI:txid1234261

Secondary structure (DSSP, 8-state):
--HHHHHHHHTT--SSS-B-EE-TTS-EEESBHHHHHHHHTHHHHHHHHTTS--SSSTT--TT--EETT---TTT--SSEES-EEE---TTS---EEEHHHHTT---

InterPro domains:
  IPR000433 Zinc finger, ZZ-type [PF00569] (70-106)
  IPR043145 Zinc finger, ZZ-type superfamily [G3DSA:3.30.60.90] (60-107)

Radius of gyration: 18.65 Å; Cα contacts (8 Å, |Δi|>4): 114; chains: 1; bounding box: 51×33×37 Å

Sequence (107 aa):
RTLADKLNEKYDIQGIPSLIILKPDGSILTEDGDQELRKKGKDAILKWSKGQSIYWSREAKEGEHTWNYISCDNCDMKPIIGVRYGCMNAHCNNYNSCQQCKEKKFT

Nearest PDB structures (foldseek):
  7aoo-assembly1_D  TM=6.526E-01  e=3.023E-01  Plasmodium falciparum 3D7
  1weu-assembly1_A  TM=4.733E-01  e=1.538E+00  Mus musculus
  1wen-assembly1_A  TM=5.013E-01  e=2.473E+00  Mus musculus
  4gcv-assembly3_E  TM=1.886E-01  e=5.578E+00  Pseudomonas aeruginosa PAO1

Foldseek 3Di:
DDPVVVVCVVLVPPDPPWDWDADPVRHTPDRRLVVCCVVPPVVSVVVSCVVPPPDPDDDPDPPDAFQQPDAAPPPRDHGQGPDWDFDPDPPDPRHIHHPCVVVVVPD